Protein AF-A0A2M8ISZ8-F1 (afdb_monomer_lite)

Radius of gyration: 39.1 Å; chains: 1; bounding box: 86×58×115 Å

Organism: NCBI:txid2029104

pLDDT: mean 78.98, std 15.99, range [43.72, 93.75]

Structure (mmCIF, N/CA/C/O backbone):
data_AF-A0A2M8ISZ8-F1
#
_entry.id   AF-A0A2M8ISZ8-F1
#
loop_
_atom_site.group_PDB
_atom_site.id
_atom_site.type_symbol
_atom_site.label_atom_id
_atom_site.label_alt_id
_atom_site.label_comp_id
_atom_site.label_asym_id
_atom_site.label_entity_id
_atom_site.label_seq_id
_atom_site.pdbx_PDB_ins_code
_atom_site.Cartn_x
_atom_site.Cartn_y
_atom_site.Cartn_z
_atom_site.occupancy
_atom_site.B_iso_or_equiv
_atom_site.auth_seq_id
_atom_site.auth_comp_id
_atom_site.auth_asym_id
_atom_site.auth_atom_id
_atom_site.pdbx_PDB_model_num
ATOM 1 N N . MET A 1 1 ? 66.102 -45.242 -80.175 1.00 46.16 1 MET A N 1
ATOM 2 C CA . MET A 1 1 ? 66.055 -45.183 -78.694 1.00 46.16 1 MET A CA 1
ATOM 3 C C . MET A 1 1 ? 66.582 -43.795 -78.346 1.00 46.16 1 MET A C 1
ATOM 5 O O . MET A 1 1 ? 67.638 -43.472 -78.853 1.00 46.16 1 MET A O 1
ATOM 9 N N . THR A 1 2 ? 65.887 -42.854 -77.708 1.00 43.72 2 THR A N 1
ATOM 10 C CA . THR A 1 2 ? 65.030 -42.943 -76.518 1.00 43.72 2 THR A CA 1
ATOM 11 C C . THR A 1 2 ? 64.237 -41.626 -76.399 1.00 43.72 2 THR A C 1
ATOM 13 O O . THR A 1 2 ? 64.740 -40.557 -76.728 1.00 43.72 2 THR A O 1
ATOM 16 N N . SER A 1 3 ? 62.988 -41.716 -75.943 1.00 54.50 3 SER A N 1
ATOM 17 C CA . SER A 1 3 ? 62.076 -40.596 -75.661 1.00 54.50 3 SER A CA 1
ATOM 18 C C . SER A 1 3 ? 62.453 -39.866 -74.361 1.00 54.50 3 SER A C 1
ATOM 20 O O . SER A 1 3 ? 62.851 -40.546 -73.414 1.00 54.50 3 SER A O 1
ATOM 22 N N . PRO A 1 4 ? 62.222 -38.544 -74.231 1.00 53.69 4 PRO A N 1
ATOM 23 C CA . PRO A 1 4 ? 62.069 -37.930 -72.923 1.00 53.69 4 PRO A CA 1
ATOM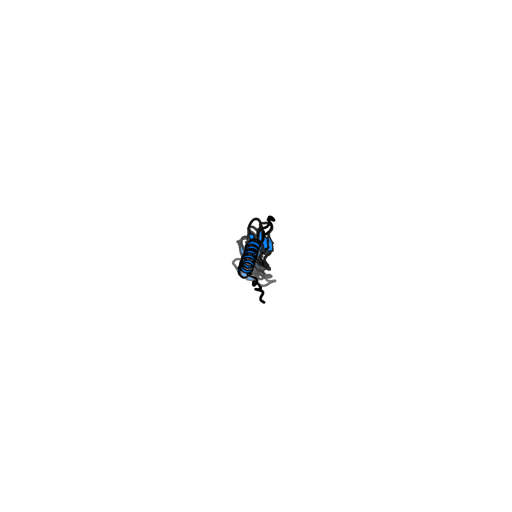 24 C C . PRO A 1 4 ? 60.621 -37.486 -72.687 1.00 53.69 4 PRO A C 1
ATOM 26 O O . PRO A 1 4 ? 60.103 -36.546 -73.293 1.00 53.69 4 PRO A O 1
ATOM 29 N N . ARG A 1 5 ? 59.987 -38.167 -71.729 1.00 51.31 5 ARG A N 1
ATOM 30 C CA . ARG A 1 5 ? 58.781 -37.726 -71.025 1.00 51.31 5 ARG A CA 1
ATOM 31 C C . ARG A 1 5 ?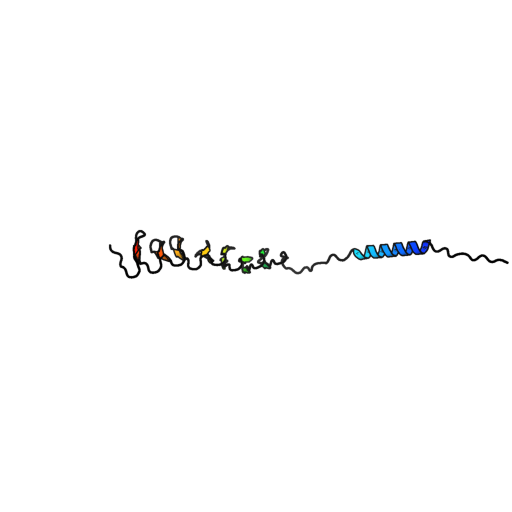 59.078 -36.390 -70.336 1.00 51.31 5 ARG A C 1
ATOM 33 O O . ARG A 1 5 ? 59.908 -36.349 -69.430 1.00 51.31 5 ARG A O 1
ATOM 40 N N . ARG A 1 6 ? 58.393 -35.305 -70.716 1.00 46.91 6 ARG A N 1
ATOM 41 C CA . ARG A 1 6 ? 58.380 -34.081 -69.902 1.00 46.91 6 ARG A CA 1
ATOM 42 C C . ARG A 1 6 ? 57.349 -34.227 -68.793 1.00 46.91 6 ARG A C 1
ATOM 44 O O . ARG A 1 6 ? 56.147 -34.294 -69.027 1.00 46.91 6 ARG A O 1
ATOM 51 N N . PHE A 1 7 ? 57.902 -34.326 -67.592 1.00 48.47 7 PHE A N 1
ATOM 52 C CA . PHE A 1 7 ? 57.239 -34.286 -66.306 1.00 48.47 7 PHE A CA 1
ATOM 53 C C . PHE A 1 7 ? 56.340 -33.053 -66.174 1.00 48.47 7 PHE A C 1
ATOM 55 O O . PHE A 1 7 ? 56.737 -31.928 -66.476 1.00 48.47 7 PHE A O 1
ATOM 62 N N . LEU A 1 8 ? 55.132 -33.311 -65.678 1.00 51.59 8 LEU A N 1
ATOM 63 C CA . LEU A 1 8 ? 54.161 -32.354 -65.168 1.00 51.59 8 LEU A CA 1
ATOM 64 C C . LEU A 1 8 ? 54.826 -31.347 -64.210 1.00 51.59 8 LEU A C 1
ATOM 66 O O . LEU A 1 8 ? 55.114 -31.660 -63.058 1.00 51.59 8 LEU A O 1
ATOM 70 N N . SER A 1 9 ? 55.001 -30.106 -64.655 1.00 49.34 9 SER A N 1
ATOM 71 C CA . SER A 1 9 ? 55.278 -28.961 -63.788 1.00 49.34 9 SER A CA 1
ATOM 72 C C . SER A 1 9 ? 53.951 -28.408 -63.253 1.00 49.34 9 SER A C 1
ATOM 74 O O . SER A 1 9 ? 53.357 -27.508 -63.846 1.00 49.34 9 SER A O 1
ATOM 76 N N . ARG A 1 10 ? 53.437 -28.973 -62.153 1.00 53.81 10 ARG A N 1
ATOM 77 C CA . ARG A 1 10 ? 52.241 -28.464 -61.448 1.00 53.81 10 ARG A CA 1
ATOM 78 C C . ARG A 1 10 ? 52.439 -28.234 -59.932 1.00 53.81 10 ARG A C 1
ATOM 80 O O . ARG A 1 10 ? 51.584 -28.663 -59.167 1.00 53.81 10 ARG A O 1
ATOM 87 N N . PRO A 1 11 ? 53.498 -27.553 -59.442 1.00 52.97 11 PRO A N 1
ATOM 88 C CA . PRO A 1 11 ? 53.489 -27.097 -58.050 1.00 52.97 11 PRO A CA 1
ATOM 89 C C . PRO A 1 11 ? 52.841 -25.707 -57.896 1.00 52.97 11 PRO A C 1
ATOM 91 O O . PRO A 1 11 ? 52.206 -25.431 -56.884 1.00 52.97 11 PRO A O 1
ATOM 94 N N . ALA A 1 12 ? 52.944 -24.834 -58.907 1.00 52.28 12 ALA A N 1
ATOM 95 C CA . ALA A 1 12 ? 52.582 -23.419 -58.767 1.00 52.28 12 ALA A CA 1
ATOM 96 C C . ALA A 1 12 ? 51.069 -23.137 -58.858 1.00 52.28 12 ALA A C 1
ATOM 98 O O . ALA A 1 12 ? 50.567 -22.237 -58.192 1.00 52.28 12 ALA A O 1
ATOM 99 N N . THR A 1 13 ? 50.314 -23.909 -59.643 1.00 53.56 13 THR A N 1
ATOM 100 C CA . THR A 1 13 ? 48.874 -23.669 -59.858 1.00 53.56 13 THR A CA 1
ATOM 101 C C . THR A 1 13 ? 47.995 -24.122 -58.691 1.00 53.56 13 THR A C 1
ATOM 103 O O . THR A 1 13 ? 46.963 -23.507 -58.437 1.00 53.56 13 THR A O 1
ATOM 106 N N . LEU A 1 14 ? 48.415 -25.146 -57.943 1.00 54.25 14 LEU A N 1
ATOM 107 C CA . LEU A 1 14 ? 47.705 -25.624 -56.750 1.00 54.25 14 LEU A CA 1
ATOM 108 C C . LEU A 1 14 ? 47.820 -24.644 -55.576 1.00 54.25 14 LEU A C 1
ATOM 110 O O . LEU A 1 14 ? 46.836 -24.409 -54.880 1.00 54.25 14 LEU A O 1
ATOM 114 N N . ALA A 1 15 ? 48.989 -24.022 -55.398 1.00 57.03 15 ALA A N 1
ATOM 115 C CA . ALA A 1 15 ? 49.206 -23.035 -54.343 1.00 57.03 15 ALA A CA 1
ATOM 116 C C . ALA A 1 15 ? 48.358 -21.769 -54.561 1.00 57.03 15 ALA A C 1
ATOM 118 O O . ALA A 1 15 ? 47.708 -21.294 -53.634 1.00 57.03 15 ALA A O 1
ATOM 119 N N . VAL A 1 16 ? 48.289 -21.263 -55.797 1.00 59.66 16 VAL A N 1
ATOM 120 C CA . VAL A 1 16 ? 47.495 -20.064 -56.125 1.00 59.66 16 VAL A CA 1
ATOM 121 C C . VAL A 1 16 ? 45.994 -20.320 -55.957 1.00 59.66 16 VAL A C 1
ATOM 123 O O . VAL A 1 16 ? 45.288 -19.479 -55.402 1.00 59.66 16 VAL A O 1
ATOM 126 N N . ALA A 1 17 ? 45.506 -21.500 -56.355 1.00 60.94 17 ALA A N 1
ATOM 127 C CA . ALA A 1 17 ? 44.105 -21.877 -56.166 1.00 60.94 17 ALA A CA 1
ATOM 128 C C . ALA A 1 17 ? 43.727 -22.022 -54.678 1.00 60.94 17 ALA A C 1
ATOM 130 O O . ALA A 1 17 ? 42.642 -21.598 -54.276 1.00 60.94 17 ALA A O 1
ATOM 131 N N . ALA A 1 18 ? 44.622 -22.564 -53.846 1.00 60.00 18 ALA A N 1
ATOM 132 C CA . ALA A 1 18 ? 44.396 -22.705 -52.407 1.00 60.00 18 ALA A CA 1
ATOM 133 C C . ALA A 1 18 ? 44.360 -21.349 -51.680 1.00 60.00 18 ALA A C 1
ATOM 135 O O . ALA A 1 18 ? 43.501 -21.133 -50.827 1.00 60.00 18 ALA A O 1
ATOM 136 N N . VAL A 1 19 ? 45.236 -20.409 -52.055 1.00 64.94 19 VAL A N 1
ATOM 137 C CA . VAL A 1 19 ? 45.275 -19.062 -51.460 1.00 64.94 19 VAL A CA 1
ATOM 138 C C . VAL A 1 19 ? 44.053 -18.233 -51.868 1.00 64.94 19 VAL A C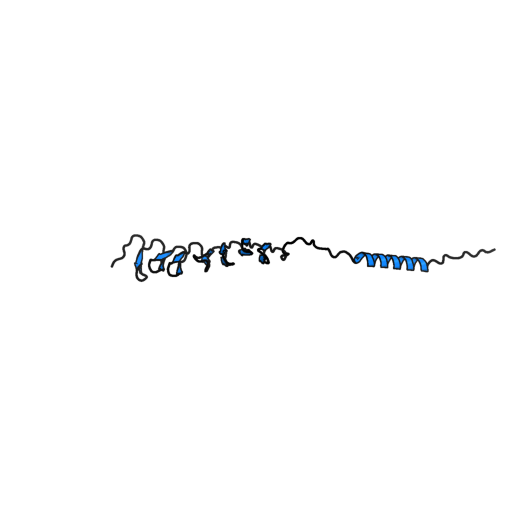 1
ATOM 140 O O . VAL A 1 19 ? 43.464 -17.575 -51.012 1.00 64.94 19 VAL A O 1
ATOM 143 N N . LEU A 1 20 ? 43.605 -18.313 -53.130 1.00 63.41 20 LEU A N 1
ATOM 144 C CA . LEU A 1 20 ? 42.351 -17.669 -53.548 1.00 63.41 20 LEU A CA 1
ATOM 145 C C . LEU A 1 20 ? 41.135 -18.249 -52.812 1.00 63.41 20 LEU A C 1
ATOM 147 O O . LEU A 1 20 ? 40.253 -17.498 -52.405 1.00 63.41 20 LEU A O 1
ATOM 151 N N . SER A 1 21 ? 41.103 -19.566 -52.602 1.00 62.56 21 SER A N 1
ATOM 152 C CA . SER 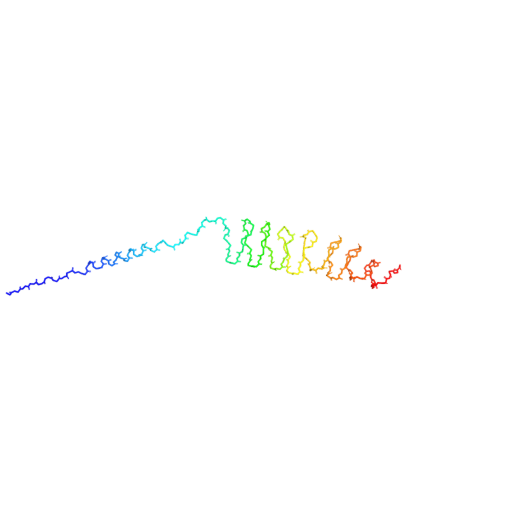A 1 21 ? 40.002 -20.227 -51.889 1.00 62.56 21 SER A CA 1
ATOM 153 C C . SER A 1 21 ? 39.942 -19.808 -50.416 1.00 62.56 21 SER A C 1
ATOM 155 O O . SER A 1 21 ? 38.862 -19.504 -49.913 1.00 62.56 21 SER A O 1
ATOM 157 N N . LEU A 1 22 ? 41.092 -19.716 -49.732 1.00 62.50 22 LEU A N 1
ATOM 158 C CA . LEU A 1 22 ? 41.149 -19.196 -48.360 1.00 62.50 22 LEU A CA 1
ATOM 159 C C . LEU A 1 22 ? 40.772 -17.710 -48.282 1.00 62.50 22 LEU A C 1
ATOM 161 O O . LEU A 1 22 ? 40.082 -17.313 -47.346 1.00 62.50 22 LEU A O 1
ATOM 165 N N . ALA A 1 23 ? 41.182 -16.895 -49.258 1.00 64.31 23 ALA A N 1
ATOM 166 C CA . ALA A 1 23 ? 40.819 -15.481 -49.302 1.00 64.31 23 ALA A CA 1
ATOM 167 C C . ALA A 1 23 ? 39.301 -15.287 -49.477 1.00 64.31 23 ALA A C 1
ATOM 169 O O . ALA A 1 23 ? 38.706 -14.485 -48.758 1.00 64.31 23 ALA A O 1
ATOM 170 N N . LEU A 1 24 ? 38.653 -16.065 -50.356 1.00 61.75 24 LEU A N 1
ATOM 171 C CA . LEU A 1 24 ? 37.193 -16.041 -50.507 1.00 61.75 24 LEU A CA 1
ATOM 172 C C . LEU A 1 24 ? 36.455 -16.514 -49.243 1.00 61.75 24 LEU A C 1
ATOM 174 O O . LEU A 1 24 ? 35.429 -15.928 -48.901 1.00 61.75 24 LEU A O 1
ATOM 178 N N . LEU A 1 25 ? 36.975 -17.512 -48.515 1.00 60.56 25 LEU A N 1
ATOM 179 C CA . LEU A 1 25 ? 36.388 -17.920 -47.231 1.00 60.56 25 LEU A CA 1
ATOM 180 C C . LEU A 1 25 ? 36.509 -16.828 -46.155 1.00 60.56 25 LEU A C 1
ATOM 182 O O . LEU A 1 25 ? 35.573 -16.641 -45.382 1.00 60.56 25 LEU A O 1
ATOM 186 N N . MET A 1 26 ? 37.619 -16.086 -46.119 1.00 60.66 26 MET A N 1
ATOM 187 C CA . MET A 1 26 ? 37.815 -14.998 -45.151 1.00 60.66 26 MET A CA 1
ATOM 188 C C . MET A 1 26 ? 36.935 -13.772 -45.445 1.00 60.66 26 MET A C 1
ATOM 190 O O . MET A 1 26 ? 36.462 -13.121 -44.517 1.00 60.66 26 MET A O 1
ATOM 194 N N . LEU A 1 27 ? 36.648 -13.478 -46.718 1.00 59.00 27 LEU A N 1
ATOM 195 C CA . LEU A 1 27 ? 35.717 -12.409 -47.114 1.00 59.00 27 LEU A CA 1
ATOM 196 C C . LEU A 1 27 ? 34.241 -12.756 -46.829 1.00 59.00 27 LEU A C 1
ATOM 198 O O . LEU A 1 27 ? 33.429 -11.852 -46.639 1.00 59.00 27 LEU A O 1
ATOM 202 N N . ALA A 1 28 ? 33.889 -14.043 -46.743 1.00 56.81 28 ALA A N 1
ATOM 203 C CA . ALA A 1 28 ? 32.518 -14.493 -46.487 1.00 56.81 28 ALA A CA 1
ATOM 204 C C . ALA A 1 28 ? 32.088 -14.420 -45.005 1.00 56.81 28 ALA A C 1
ATOM 206 O O . ALA A 1 28 ? 30.897 -14.520 -44.716 1.00 56.81 28 ALA A O 1
ATOM 207 N N . GLN A 1 29 ? 33.015 -14.224 -44.057 1.00 58.22 29 GLN A N 1
ATOM 208 C CA . GLN A 1 29 ? 32.697 -14.164 -42.618 1.00 58.22 29 GLN A CA 1
ATOM 209 C C . GLN A 1 29 ? 32.400 -12.749 -42.091 1.00 58.22 29 GLN A C 1
ATOM 211 O O . GLN A 1 29 ? 32.098 -12.581 -40.912 1.00 58.22 29 GLN A O 1
ATOM 216 N N . ALA A 1 30 ? 32.440 -11.719 -42.942 1.00 54.62 30 ALA A N 1
ATOM 217 C CA . ALA A 1 30 ? 32.276 -10.330 -42.507 1.00 54.62 30 ALA A CA 1
ATOM 218 C C . ALA A 1 30 ? 30.814 -9.880 -42.293 1.00 54.62 30 ALA A C 1
ATOM 220 O O . ALA A 1 30 ? 30.586 -8.718 -41.966 1.00 54.62 30 ALA A O 1
ATOM 221 N N . GLN A 1 31 ? 29.809 -10.744 -42.489 1.00 60.78 31 GLN A N 1
ATOM 222 C CA . GLN A 1 31 ? 28.405 -10.307 -42.522 1.00 60.78 31 GLN A CA 1
ATOM 223 C C . GLN A 1 31 ? 27.433 -11.230 -41.782 1.00 60.78 31 GLN A C 1
ATOM 225 O O . GLN A 1 31 ? 26.443 -11.667 -42.354 1.00 60.78 31 GLN A O 1
ATOM 230 N N . THR A 1 32 ? 27.642 -11.470 -40.488 1.00 55.88 32 THR A N 1
ATOM 231 C CA . THR A 1 32 ? 26.530 -11.863 -39.601 1.00 55.88 32 THR A CA 1
ATOM 232 C C . THR A 1 32 ? 26.718 -11.302 -38.191 1.00 55.88 32 THR A C 1
ATOM 234 O O . THR A 1 32 ? 26.882 -12.050 -37.231 1.00 55.88 32 THR A O 1
ATOM 237 N N . VAL A 1 33 ? 26.669 -9.979 -38.030 1.00 53.91 33 VAL A N 1
ATOM 238 C CA . VAL A 1 33 ? 26.200 -9.416 -36.756 1.00 53.91 33 VAL A CA 1
ATOM 239 C C . VAL A 1 33 ? 24.851 -8.792 -37.045 1.00 53.91 33 VAL A C 1
ATOM 241 O O . VAL A 1 33 ? 24.711 -7.870 -37.842 1.00 53.91 33 VAL A O 1
ATOM 244 N N . GLN A 1 34 ? 23.848 -9.454 -36.492 1.00 51.28 34 GLN A N 1
ATOM 245 C CA . GLN A 1 34 ? 22.448 -9.342 -36.837 1.00 51.28 34 GLN A CA 1
ATOM 246 C C . GLN A 1 34 ? 21.952 -7.908 -36.643 1.00 51.28 34 GLN A C 1
ATOM 248 O O . GLN A 1 34 ? 22.090 -7.331 -35.565 1.00 51.28 34 GLN A O 1
ATOM 253 N N . ALA A 1 35 ? 21.311 -7.366 -37.678 1.00 49.81 35 ALA A N 1
ATOM 254 C CA . ALA A 1 35 ? 20.387 -6.258 -37.525 1.00 49.81 35 ALA A CA 1
ATOM 255 C C . ALA A 1 35 ? 19.251 -6.729 -36.603 1.00 49.81 35 ALA A C 1
ATOM 257 O O . ALA A 1 35 ? 18.385 -7.503 -37.014 1.00 49.81 35 ALA A O 1
ATOM 258 N N . GLN A 1 36 ? 19.275 -6.315 -35.336 1.00 59.88 36 GLN A N 1
ATOM 259 C CA . GLN A 1 36 ? 18.102 -6.455 -34.481 1.00 59.88 36 GLN A CA 1
ATOM 260 C C . GLN A 1 36 ? 17.037 -5.480 -34.999 1.00 59.88 36 GLN A C 1
ATOM 262 O O . GLN A 1 36 ? 17.357 -4.323 -35.287 1.00 59.88 36 GLN A O 1
ATOM 267 N N . PRO A 1 37 ? 15.791 -5.940 -35.186 1.00 50.75 37 PRO A N 1
ATOM 268 C CA . PRO A 1 37 ? 14.779 -5.177 -35.889 1.00 50.75 37 PRO A CA 1
ATOM 269 C C . PRO A 1 37 ? 14.474 -3.888 -35.126 1.00 50.75 37 PRO A C 1
ATOM 271 O O . PRO A 1 37 ? 14.221 -3.898 -33.921 1.00 50.75 37 PRO A O 1
ATOM 274 N N . LEU A 1 38 ? 14.470 -2.779 -35.864 1.00 52.78 38 LEU A N 1
ATOM 275 C CA . LEU A 1 38 ? 13.873 -1.510 -35.469 1.00 52.78 38 LEU A CA 1
ATOM 276 C C . LEU A 1 38 ? 12.354 -1.704 -35.312 1.00 52.78 38 LEU A C 1
ATOM 278 O O . LEU A 1 38 ? 11.580 -1.436 -36.225 1.00 52.78 38 LEU A O 1
ATOM 282 N N . LEU A 1 39 ? 11.925 -2.195 -34.152 1.00 50.41 39 LEU A N 1
ATOM 283 C CA . LEU A 1 39 ? 10.537 -2.158 -33.692 1.00 50.41 39 LEU A CA 1
ATOM 284 C C . LEU A 1 39 ? 10.528 -1.371 -32.383 1.00 50.41 39 LEU A C 1
ATOM 286 O O . LEU A 1 39 ? 11.235 -1.718 -31.441 1.00 50.41 39 LEU A O 1
ATOM 290 N N . GLY A 1 40 ? 9.784 -0.265 -32.359 1.00 45.75 40 GLY A N 1
ATOM 291 C CA . GLY A 1 40 ? 9.795 0.759 -31.312 1.00 45.75 40 GLY A CA 1
ATOM 292 C C . GLY A 1 40 ? 9.293 0.282 -29.948 1.00 45.75 40 GLY A C 1
ATOM 293 O O . GLY A 1 40 ? 8.222 0.678 -29.500 1.00 45.75 40 GLY A O 1
ATOM 294 N N . GLY A 1 41 ? 10.094 -0.530 -29.263 1.00 53.22 41 GLY A N 1
ATOM 295 C CA . GLY A 1 41 ? 9.816 -1.057 -27.937 1.00 53.22 41 GLY A CA 1
ATOM 296 C C . GLY A 1 41 ? 11.106 -1.264 -27.154 1.00 53.22 41 GLY A C 1
ATOM 297 O O . GLY A 1 41 ? 11.759 -2.289 -27.287 1.00 53.22 41 GLY A O 1
ATOM 298 N N . ARG A 1 42 ? 11.457 -0.280 -26.320 1.00 60.78 42 ARG A N 1
ATOM 299 C CA . ARG A 1 42 ? 11.956 -0.491 -24.947 1.00 60.78 42 ARG A CA 1
ATOM 300 C C . ARG A 1 42 ? 12.700 -1.805 -24.690 1.00 60.78 42 ARG A C 1
ATOM 302 O O . ARG A 1 42 ? 12.138 -2.733 -24.110 1.00 60.78 42 ARG A O 1
ATOM 309 N N . GLN A 1 43 ? 13.964 -1.886 -25.074 1.00 74.81 43 GLN A N 1
ATOM 310 C CA . GLN A 1 43 ? 14.769 -3.055 -24.732 1.00 74.81 43 GLN A CA 1
ATOM 311 C C . GLN A 1 43 ? 15.086 -3.009 -23.234 1.00 74.81 43 GLN A C 1
ATOM 313 O O . GLN A 1 43 ? 15.880 -2.189 -22.779 1.00 74.81 43 GLN A O 1
ATOM 318 N N . CYS A 1 44 ? 14.419 -3.863 -22.465 1.00 81.56 44 CYS A N 1
ATOM 319 C CA . CYS A 1 44 ? 14.737 -4.099 -21.064 1.00 81.56 44 CYS A CA 1
ATOM 320 C C . CYS A 1 44 ? 15.717 -5.273 -20.934 1.00 81.56 44 CYS A C 1
ATOM 322 O O . CYS A 1 44 ? 15.737 -6.144 -21.810 1.00 81.56 44 CYS A O 1
ATOM 324 N N . PRO A 1 45 ? 16.532 -5.320 -19.861 1.00 85.81 45 PRO A N 1
ATOM 325 C CA . PRO A 1 45 ? 17.388 -6.471 -19.599 1.00 85.81 45 PRO A CA 1
ATOM 326 C C . PRO A 1 45 ? 16.555 -7.763 -19.513 1.00 85.81 45 PRO A C 1
ATOM 328 O O . PRO A 1 45 ? 15.353 -7.704 -19.234 1.00 85.81 45 PRO A O 1
ATOM 331 N N . PRO A 1 46 ? 17.160 -8.940 -19.748 1.00 82.38 46 PRO A N 1
ATOM 332 C CA . PRO A 1 46 ? 16.443 -10.209 -19.673 1.00 82.38 46 PRO A CA 1
ATOM 333 C C . PRO A 1 46 ? 15.704 -10.340 -18.333 1.00 82.38 46 PRO A C 1
ATOM 335 O O . PRO A 1 46 ? 16.232 -9.965 -17.288 1.00 82.38 46 PRO A O 1
ATOM 338 N N . LEU A 1 47 ? 14.475 -10.866 -18.386 1.00 82.50 47 LEU A N 1
ATOM 339 C CA . LEU A 1 47 ? 13.525 -11.001 -17.267 1.00 82.50 47 LEU A CA 1
ATOM 340 C C . LEU A 1 47 ? 12.912 -9.686 -16.739 1.00 82.50 47 LEU A C 1
ATOM 342 O O . LEU A 1 47 ? 11.994 -9.743 -15.920 1.00 82.50 47 LEU A O 1
ATOM 346 N N . ALA A 1 48 ? 13.355 -8.516 -17.205 1.00 87.25 48 ALA A N 1
ATOM 347 C CA . ALA A 1 48 ? 12.703 -7.251 -16.888 1.00 87.25 48 ALA A CA 1
ATOM 348 C C . ALA A 1 48 ? 11.543 -6.958 -17.852 1.00 87.25 48 ALA A C 1
ATOM 350 O O . ALA A 1 48 ? 11.582 -7.292 -19.035 1.00 87.25 48 ALA A O 1
ATOM 351 N N . THR A 1 49 ? 10.501 -6.308 -17.336 1.00 87.69 49 THR A N 1
ATOM 352 C CA . THR A 1 49 ? 9.304 -5.946 -18.112 1.00 87.69 49 THR A CA 1
ATOM 353 C C . THR A 1 49 ? 9.291 -4.447 -18.381 1.00 87.69 49 THR A C 1
ATOM 355 O O . THR A 1 49 ? 9.439 -3.650 -17.455 1.00 87.69 49 THR A O 1
ATOM 358 N N . ALA A 1 50 ? 9.099 -4.044 -19.637 1.00 87.19 50 ALA A N 1
ATOM 359 C CA . ALA A 1 50 ? 8.980 -2.634 -19.999 1.00 87.19 50 ALA A CA 1
ATOM 360 C C . ALA A 1 50 ? 7.743 -1.987 -19.353 1.00 87.19 50 ALA A C 1
ATOM 362 O O . ALA A 1 50 ? 6.661 -2.571 -19.343 1.00 87.19 50 ALA A O 1
ATOM 363 N N . CYS A 1 51 ? 7.902 -0.773 -18.820 1.00 87.69 51 CYS A N 1
ATOM 364 C CA . CYS A 1 51 ? 6.862 -0.060 -18.082 1.00 87.69 51 CYS A CA 1
ATOM 365 C C . CYS A 1 51 ? 6.954 1.465 -18.269 1.00 87.69 51 CYS A C 1
ATOM 367 O O . CYS A 1 51 ? 8.021 2.050 -18.107 1.00 87.69 51 CYS A O 1
ATOM 369 N N . GLY A 1 52 ? 5.865 2.150 -18.635 1.00 81.50 52 GLY A N 1
ATOM 370 C CA . GLY A 1 52 ? 5.860 3.619 -18.808 1.00 81.50 52 GLY A CA 1
ATOM 371 C C . GLY A 1 52 ? 6.451 4.085 -20.138 1.00 81.50 52 GLY A C 1
ATOM 372 O O . GLY A 1 52 ? 6.214 3.393 -21.120 1.00 81.50 52 GLY A O 1
ATOM 373 N N . ILE A 1 53 ? 7.226 5.194 -20.167 1.00 72.62 53 ILE A N 1
ATOM 374 C CA . ILE A 1 53 ? 7.929 5.792 -21.349 1.00 72.62 53 ILE A CA 1
ATOM 375 C C . ILE A 1 53 ? 9.452 5.529 -21.386 1.00 72.62 53 ILE A C 1
ATOM 377 O O . ILE A 1 53 ? 10.031 5.454 -22.474 1.00 72.62 53 ILE A O 1
ATOM 381 N N . SER A 1 54 ? 10.079 5.224 -20.247 1.00 63.72 54 SER A N 1
ATOM 382 C CA . SER A 1 54 ? 11.493 4.795 -20.173 1.00 63.72 54 SER A CA 1
ATOM 383 C C . SER A 1 54 ? 11.793 3.696 -19.139 1.00 63.72 54 SER A C 1
ATOM 385 O O . SER A 1 54 ? 12.918 3.214 -19.081 1.00 63.72 54 SER A O 1
ATOM 387 N N . GLY A 1 55 ? 10.814 3.261 -18.337 1.00 80.88 55 GLY A N 1
ATOM 388 C CA . GLY A 1 55 ? 11.044 2.329 -17.231 1.00 80.88 55 GLY A CA 1
ATOM 389 C C . GLY A 1 55 ? 11.168 0.862 -17.651 1.00 80.88 55 GLY A C 1
ATOM 390 O O . GLY A 1 55 ? 10.472 0.398 -18.560 1.00 80.88 55 GLY A O 1
ATOM 391 N N . CYS A 1 56 ? 12.024 0.133 -16.937 1.00 88.94 56 CYS A N 1
ATOM 392 C CA . CYS A 1 56 ? 12.094 -1.325 -16.924 1.00 88.94 56 CYS A CA 1
ATOM 393 C C . CYS A 1 56 ? 11.880 -1.801 -15.487 1.00 88.94 56 CYS A C 1
ATOM 395 O O . CYS A 1 56 ? 12.614 -1.400 -14.585 1.00 88.94 56 CYS A O 1
ATOM 397 N N . CYS A 1 57 ? 10.879 -2.649 -15.275 1.00 89.88 57 CYS A N 1
ATOM 398 C CA . CYS A 1 57 ? 10.594 -3.230 -13.973 1.00 89.88 57 CYS A CA 1
ATOM 399 C C . CYS A 1 57 ? 11.361 -4.539 -13.770 1.00 89.88 57 CYS A C 1
ATOM 401 O O . CYS A 1 57 ? 11.433 -5.335 -14.711 1.00 89.88 57 CYS A O 1
ATOM 403 N N . PRO A 1 58 ? 11.893 -4.798 -12.560 1.00 90.31 58 PRO A N 1
ATOM 404 C CA . PRO A 1 58 ? 12.546 -6.064 -12.256 1.00 90.31 58 PRO A CA 1
ATOM 405 C C . PRO A 1 58 ? 11.597 -7.261 -12.431 1.00 90.31 58 PRO A C 1
ATOM 407 O O . PRO A 1 58 ? 10.372 -7.092 -12.415 1.00 90.31 58 PRO A O 1
ATOM 410 N N . PRO A 1 59 ? 12.131 -8.488 -12.533 1.00 90.25 59 PRO A N 1
ATOM 411 C CA . PRO A 1 59 ? 11.312 -9.691 -12.635 1.00 90.25 59 PRO A CA 1
ATOM 412 C C . PRO A 1 59 ? 10.293 -9.787 -11.490 1.00 90.25 59 PRO A C 1
ATOM 414 O O . PRO A 1 59 ? 10.570 -9.407 -10.348 1.00 90.25 59 PRO A O 1
ATOM 417 N N . GLY A 1 60 ? 9.087 -10.261 -11.803 1.00 88.75 60 GLY A N 1
ATOM 418 C CA . GLY A 1 60 ? 7.989 -10.411 -10.840 1.00 88.75 60 GLY A CA 1
ATOM 419 C C . GLY A 1 60 ? 7.309 -9.106 -10.405 1.00 88.75 60 GLY A C 1
ATOM 420 O O . GLY A 1 60 ? 6.280 -9.160 -9.731 1.00 88.75 60 GLY A O 1
ATOM 421 N N . HIS A 1 61 ? 7.835 -7.940 -10.790 1.00 91.69 61 HIS A N 1
ATOM 422 C CA . HIS A 1 61 ? 7.163 -6.668 -10.543 1.00 91.69 61 HIS A CA 1
ATOM 423 C C . HIS A 1 61 ? 6.053 -6.436 -11.569 1.00 91.69 61 HIS A C 1
ATOM 425 O O . HIS A 1 61 ? 6.133 -6.873 -12.717 1.00 91.69 61 HIS A O 1
ATOM 431 N N . ARG A 1 62 ? 5.014 -5.708 -11.160 1.00 90.50 62 ARG A N 1
ATOM 432 C CA . ARG A 1 62 ? 3.906 -5.315 -12.039 1.00 90.50 62 ARG A CA 1
ATOM 433 C C . ARG A 1 62 ? 4.055 -3.862 -12.468 1.00 90.50 62 ARG A C 1
ATOM 435 O O . ARG A 1 62 ? 4.501 -3.037 -11.679 1.00 90.50 62 ARG A O 1
ATOM 442 N N . CYS A 1 63 ? 3.647 -3.550 -13.692 1.00 90.69 63 CYS A N 1
ATOM 443 C CA . CYS A 1 63 ? 3.651 -2.184 -14.203 1.00 90.69 63 CYS A CA 1
ATOM 444 C C . CYS A 1 63 ? 2.355 -1.446 -13.839 1.00 90.69 63 CYS A C 1
ATOM 446 O O . CYS A 1 63 ? 1.263 -2.013 -13.944 1.00 90.69 63 CYS A O 1
ATOM 448 N N . THR A 1 64 ? 2.468 -0.189 -13.419 1.00 90.50 64 THR A N 1
ATOM 449 C CA . THR A 1 64 ? 1.334 0.718 -13.201 1.00 90.50 64 THR A CA 1
ATOM 450 C C . THR A 1 64 ? 1.002 1.502 -14.472 1.00 90.50 64 THR A C 1
ATOM 452 O O . THR A 1 64 ? 1.813 1.606 -15.393 1.00 90.50 64 THR A O 1
ATOM 455 N N . PHE A 1 65 ? -0.188 2.106 -14.515 1.00 86.81 65 PHE A N 1
ATOM 456 C CA . PHE A 1 65 ? -0.628 2.927 -15.651 1.00 86.81 65 PHE A CA 1
ATOM 457 C C . PHE A 1 65 ? 0.253 4.167 -15.884 1.00 86.81 65 PHE A C 1
ATOM 459 O O . PHE A 1 65 ? 0.364 4.641 -17.009 1.00 86.81 65 PHE A O 1
ATOM 466 N N . ASP A 1 66 ? 0.890 4.682 -14.833 1.00 88.06 66 ASP A N 1
ATOM 467 C CA . ASP A 1 66 ? 1.788 5.838 -14.869 1.00 88.06 66 ASP A CA 1
ATOM 468 C C . ASP A 1 66 ? 3.274 5.449 -14.946 1.00 88.06 66 ASP A C 1
ATOM 470 O O . ASP A 1 66 ? 4.150 6.296 -14.788 1.00 88.06 66 ASP A O 1
ATOM 474 N N . GLY A 1 67 ? 3.572 4.180 -15.243 1.00 88.75 67 GLY A N 1
ATOM 475 C CA . GLY A 1 67 ? 4.922 3.745 -15.595 1.00 88.75 67 GLY A CA 1
ATOM 476 C C . GLY A 1 67 ? 5.839 3.395 -14.425 1.00 88.75 67 GLY A C 1
ATOM 477 O O . GLY A 1 67 ? 7.056 3.397 -14.595 1.00 88.75 67 GLY A O 1
ATOM 478 N N . ASN A 1 68 ? 5.275 3.080 -13.262 1.00 90.19 68 ASN A N 1
ATOM 479 C CA . ASN A 1 68 ? 5.997 2.682 -12.058 1.00 90.19 68 ASN A CA 1
ATOM 480 C C . ASN A 1 68 ? 5.919 1.171 -11.815 1.00 90.19 68 ASN A C 1
ATOM 482 O O . ASN A 1 68 ? 5.040 0.471 -12.319 1.00 90.19 68 ASN A O 1
ATOM 486 N N . CYS A 1 69 ? 6.839 0.669 -10.995 1.00 90.81 69 CYS A N 1
ATOM 487 C CA . CYS A 1 69 ? 6.933 -0.748 -10.671 1.00 90.81 69 CYS A CA 1
ATOM 488 C C . CYS A 1 69 ? 6.322 -1.044 -9.297 1.00 90.81 69 CYS A C 1
ATOM 490 O O . CYS A 1 69 ? 6.672 -0.432 -8.286 1.00 90.81 69 CYS A O 1
ATOM 492 N N . ILE A 1 70 ? 5.425 -2.024 -9.254 1.00 91.75 70 ILE A N 1
ATOM 493 C CA . ILE A 1 70 ? 4.841 -2.566 -8.027 1.00 91.75 70 ILE A CA 1
ATOM 494 C C . ILE A 1 70 ? 5.615 -3.837 -7.663 1.00 91.75 70 ILE A C 1
ATOM 496 O O . ILE A 1 70 ? 5.703 -4.729 -8.513 1.00 91.75 70 ILE A O 1
ATOM 500 N N . PRO A 1 71 ? 6.154 -3.961 -6.438 1.00 91.19 71 PRO A N 1
ATOM 501 C CA . PRO A 1 71 ? 6.830 -5.178 -6.010 1.00 91.19 71 PRO A CA 1
ATOM 502 C C . PRO A 1 71 ? 5.864 -6.374 -5.951 1.00 91.19 71 PRO A C 1
ATOM 504 O O . PRO A 1 71 ? 4.653 -6.179 -5.801 1.00 91.19 71 PRO A O 1
ATOM 507 N N . PRO A 1 72 ? 6.372 -7.617 -6.043 1.00 91.25 72 PRO A N 1
ATOM 508 C CA . PRO A 1 72 ? 5.557 -8.819 -5.893 1.00 91.25 72 PRO A CA 1
ATOM 509 C C . PRO A 1 72 ? 4.762 -8.798 -4.580 1.00 91.25 72 PRO A C 1
ATOM 511 O O . PRO A 1 72 ? 5.316 -8.550 -3.510 1.00 91.25 72 PRO A O 1
ATOM 514 N N . GLY A 1 73 ? 3.449 -9.027 -4.665 1.00 89.81 73 GLY A N 1
ATOM 515 C CA . GLY A 1 73 ? 2.538 -8.964 -3.514 1.00 89.81 73 GLY A CA 1
ATOM 516 C C . GLY A 1 73 ? 2.298 -7.556 -2.952 1.00 89.81 73 GLY A C 1
ATOM 517 O O . GLY A 1 73 ? 1.549 -7.413 -1.989 1.00 89.81 73 GLY A O 1
ATOM 518 N N . GLY A 1 74 ? 2.911 -6.525 -3.535 1.00 91.44 74 GLY A N 1
ATOM 519 C CA . GLY A 1 74 ? 2.735 -5.136 -3.142 1.00 91.44 74 GLY A CA 1
ATOM 520 C C . GLY A 1 74 ? 1.484 -4.480 -3.718 1.00 91.44 74 GLY A C 1
ATOM 521 O O . GLY A 1 74 ? 0.844 -4.989 -4.639 1.00 91.44 74 GLY A O 1
ATOM 522 N N . SER A 1 75 ? 1.161 -3.303 -3.185 1.00 90.19 75 SER A N 1
ATOM 523 C CA . SER A 1 75 ? 0.027 -2.477 -3.620 1.00 90.19 75 SER A CA 1
ATOM 524 C C . SER A 1 75 ? 0.496 -1.106 -4.084 1.00 90.19 75 SER A C 1
ATOM 526 O O . SER A 1 75 ? 1.370 -0.507 -3.459 1.00 90.19 75 SER A O 1
ATOM 528 N N . TYR A 1 76 ? -0.094 -0.598 -5.167 1.00 90.50 76 TYR A N 1
ATOM 529 C CA . TYR A 1 76 ? 0.245 0.717 -5.702 1.00 90.50 76 TYR A CA 1
ATOM 530 C C . TYR A 1 76 ? -0.549 1.832 -5.020 1.00 90.50 76 TYR A C 1
ATOM 532 O O . TYR A 1 76 ? -1.774 1.763 -4.958 1.00 90.50 76 TYR A O 1
ATOM 540 N N . CYS A 1 77 ? 0.147 2.867 -4.550 1.00 90.38 77 CYS A N 1
ATOM 541 C CA . CYS A 1 77 ? -0.428 3.998 -3.817 1.00 90.38 77 CYS A CA 1
ATOM 542 C C . CYS A 1 77 ? -0.511 5.293 -4.631 1.00 90.38 77 CYS A C 1
ATOM 544 O O . CYS A 1 77 ? -0.962 6.307 -4.101 1.00 90.38 77 CYS A O 1
ATOM 546 N N . GLY A 1 78 ? -0.082 5.273 -5.896 1.00 88.44 78 GLY A N 1
ATOM 547 C CA . GLY A 1 78 ? -0.020 6.463 -6.743 1.00 88.44 78 GLY A CA 1
ATOM 548 C C . GLY A 1 78 ? 1.290 7.246 -6.602 1.00 88.44 78 GLY A C 1
ATOM 549 O O . GLY A 1 78 ? 2.028 7.107 -5.623 1.00 88.44 78 GLY A O 1
ATOM 550 N N . GLY A 1 79 ? 1.591 8.074 -7.607 1.00 84.69 79 GLY A N 1
ATOM 551 C CA . GLY A 1 79 ? 2.755 8.968 -7.613 1.00 84.69 79 GLY A CA 1
ATOM 552 C C . GLY A 1 79 ? 4.101 8.251 -7.466 1.00 84.69 79 GLY A C 1
ATOM 553 O O . GLY A 1 79 ? 4.991 8.763 -6.791 1.00 84.69 79 GLY A O 1
ATOM 554 N N . GLY A 1 80 ? 4.221 7.040 -8.011 1.00 85.44 80 GLY A N 1
ATOM 555 C CA . GLY A 1 80 ? 5.418 6.203 -7.925 1.00 85.44 80 GLY A CA 1
ATOM 556 C C . GLY A 1 80 ? 5.626 5.482 -6.597 1.00 85.44 80 GLY A C 1
ATOM 557 O O . GLY A 1 80 ? 6.655 4.838 -6.410 1.00 85.44 80 GLY A O 1
ATOM 558 N N . ARG A 1 81 ? 4.664 5.546 -5.669 1.00 88.25 81 ARG A N 1
ATOM 559 C CA . ARG A 1 81 ? 4.763 4.866 -4.374 1.00 88.25 81 ARG A CA 1
ATOM 560 C C . ARG A 1 81 ? 4.054 3.522 -4.399 1.00 88.25 81 ARG A C 1
ATOM 562 O O . ARG A 1 81 ? 2.884 3.436 -4.762 1.00 88.25 81 ARG A O 1
ATOM 569 N N . SER A 1 82 ? 4.748 2.497 -3.922 1.00 90.62 82 SER A N 1
ATOM 570 C CA . SER A 1 82 ? 4.209 1.151 -3.745 1.00 90.62 82 SER A CA 1
ATOM 571 C C . SER A 1 82 ? 4.511 0.656 -2.334 1.00 90.62 82 SER A C 1
ATOM 573 O O . SER A 1 82 ? 5.609 0.874 -1.824 1.00 90.62 82 SER A O 1
ATOM 575 N N . CYS A 1 83 ? 3.554 -0.028 -1.717 1.00 92.38 83 CYS A N 1
ATOM 576 C CA . CYS A 1 83 ? 3.751 -0.730 -0.453 1.00 92.38 83 CYS A CA 1
ATOM 577 C C . CYS A 1 83 ? 4.140 -2.184 -0.692 1.00 92.38 83 CYS A C 1
ATOM 579 O O . CYS A 1 83 ? 3.758 -2.773 -1.704 1.00 92.38 83 CYS A O 1
ATOM 581 N N . GLY A 1 84 ? 4.896 -2.755 0.246 1.00 91.38 84 GLY A N 1
ATOM 582 C CA . GLY A 1 84 ? 5.310 -4.153 0.193 1.00 91.38 84 GLY A CA 1
ATOM 583 C C . GLY A 1 84 ? 4.164 -5.138 0.463 1.00 91.38 84 GLY A C 1
ATOM 584 O O . GLY A 1 84 ? 3.031 -4.730 0.739 1.00 91.38 84 GLY A O 1
ATOM 585 N N . PRO A 1 85 ? 4.449 -6.448 0.409 1.00 90.44 85 PRO A N 1
ATOM 586 C CA . PRO A 1 85 ? 3.473 -7.476 0.745 1.00 90.44 85 PRO A CA 1
ATOM 587 C C . PRO A 1 85 ? 2.953 -7.323 2.178 1.00 90.44 85 PRO A C 1
ATOM 589 O O . PRO A 1 85 ? 3.700 -7.003 3.101 1.00 90.44 85 PRO A O 1
ATOM 592 N N . GLY A 1 86 ? 1.647 -7.538 2.362 1.00 87.75 86 GLY A N 1
ATOM 593 C CA . GLY A 1 86 ? 0.982 -7.413 3.666 1.00 87.75 86 GLY A CA 1
ATOM 594 C C . GLY A 1 86 ? 0.800 -5.972 4.160 1.00 87.75 86 GLY A C 1
ATOM 595 O O . GLY A 1 86 ? 0.361 -5.762 5.293 1.00 87.75 86 GLY A O 1
ATOM 596 N N . GLN A 1 87 ? 1.109 -4.979 3.324 1.00 91.94 87 GLN A N 1
ATOM 597 C CA . GLN A 1 87 ? 0.903 -3.565 3.615 1.00 91.94 87 GLN A CA 1
ATOM 598 C C . GLN A 1 87 ? -0.127 -2.947 2.667 1.00 91.94 87 GLN A C 1
ATOM 600 O O . GLN A 1 87 ? -0.302 -3.388 1.533 1.00 91.94 87 GLN A O 1
ATOM 605 N N . PHE A 1 88 ? -0.789 -1.890 3.129 1.00 89.12 88 PHE A N 1
ATOM 606 C CA . PHE A 1 88 ? -1.718 -1.090 2.341 1.00 89.12 88 PHE A CA 1
ATOM 607 C C . PHE A 1 88 ? -1.346 0.395 2.387 1.00 89.12 88 PHE A C 1
ATOM 609 O O . PHE A 1 88 ? -0.615 0.854 3.271 1.00 89.12 88 PHE A O 1
ATOM 616 N N . CYS A 1 89 ? -1.878 1.140 1.424 1.00 90.25 89 CYS A N 1
ATOM 617 C CA . CYS A 1 89 ? -1.667 2.573 1.286 1.00 90.25 89 CYS A CA 1
ATOM 618 C C . CYS A 1 89 ? -2.461 3.347 2.337 1.00 90.25 89 CYS A C 1
ATOM 620 O O . CYS A 1 89 ? -3.688 3.261 2.396 1.00 90.25 89 CYS A O 1
ATOM 622 N N . LEU A 1 90 ? -1.770 4.151 3.139 1.00 88.38 90 LEU A N 1
ATOM 623 C CA . LEU A 1 90 ? -2.430 5.021 4.101 1.00 88.38 90 LEU A CA 1
ATOM 624 C C . LEU A 1 90 ? -3.241 6.121 3.397 1.00 88.38 90 LEU A C 1
ATOM 626 O O . LEU A 1 90 ? -2.819 6.617 2.346 1.00 88.38 90 LEU A O 1
ATOM 630 N N . PRO A 1 91 ? -4.358 6.578 3.999 1.00 81.69 91 PRO A N 1
ATOM 631 C CA . PRO A 1 91 ? -5.100 7.731 3.503 1.00 81.69 91 PRO A CA 1
ATOM 632 C C . PRO A 1 91 ? -4.184 8.947 3.301 1.00 81.69 91 PRO A C 1
ATOM 634 O O . PRO A 1 91 ? -3.447 9.355 4.212 1.00 81.69 91 PRO A O 1
ATOM 637 N N . GLY A 1 92 ? -4.233 9.504 2.089 1.00 78.00 92 GLY A N 1
ATOM 638 C CA . GLY A 1 92 ? -3.360 10.586 1.623 1.00 78.00 92 GLY A CA 1
ATOM 639 C C . GLY A 1 9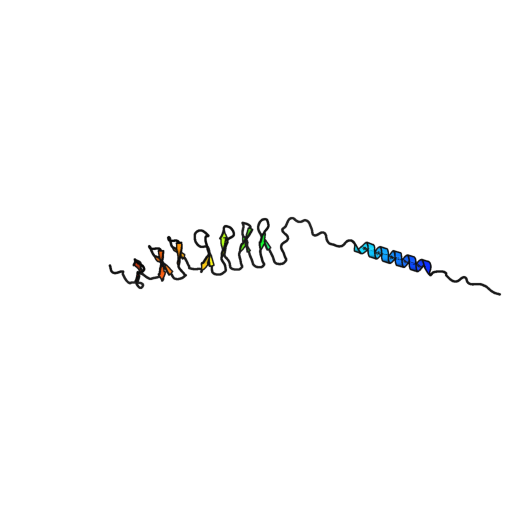2 ? -2.101 10.129 0.876 1.00 78.00 92 GLY A C 1
ATOM 640 O O . GLY A 1 92 ? -1.305 10.976 0.491 1.00 78.00 92 GLY A O 1
ATOM 641 N N . GLY A 1 93 ? -1.883 8.822 0.679 1.00 75.44 93 GLY A N 1
ATOM 642 C CA . GLY A 1 93 ? -0.762 8.299 -0.119 1.00 75.44 93 GLY A CA 1
ATOM 643 C C . GLY A 1 93 ? 0.625 8.541 0.492 1.00 75.44 93 GLY A C 1
ATOM 644 O O . GLY A 1 93 ? 1.642 8.355 -0.172 1.00 75.44 93 GLY A O 1
ATOM 645 N N . THR A 1 94 ? 0.687 8.963 1.760 1.00 77.75 94 THR A N 1
ATOM 646 C CA . THR A 1 94 ? 1.930 9.401 2.413 1.00 77.75 94 THR A CA 1
ATOM 647 C C . THR A 1 94 ? 2.773 8.255 2.969 1.00 77.75 94 THR A C 1
ATOM 649 O O . THR A 1 94 ? 3.886 8.496 3.424 1.00 77.75 94 THR A O 1
ATOM 652 N N . GLY A 1 95 ? 2.262 7.022 2.987 1.00 86.44 95 GLY A N 1
ATOM 653 C CA . GLY A 1 95 ? 2.997 5.891 3.545 1.00 86.44 95 GLY A CA 1
ATOM 654 C C . GLY A 1 95 ? 2.244 4.567 3.501 1.00 86.44 95 GLY A C 1
ATOM 655 O O . GLY A 1 95 ? 1.120 4.483 3.003 1.00 86.44 95 GLY A O 1
ATOM 656 N N . CYS A 1 96 ? 2.891 3.551 4.063 1.00 91.00 96 CYS A N 1
ATOM 657 C CA . CYS A 1 96 ? 2.427 2.172 4.104 1.00 91.00 96 CYS A CA 1
ATOM 658 C C . CYS A 1 96 ? 2.156 1.744 5.541 1.00 91.00 96 CYS A C 1
ATOM 660 O O . CYS A 1 96 ? 2.898 2.116 6.450 1.00 91.00 96 CYS A O 1
ATOM 662 N N . ALA A 1 97 ? 1.121 0.935 5.747 1.00 92.06 97 ALA A N 1
ATOM 663 C CA . ALA A 1 97 ? 0.849 0.321 7.041 1.00 92.06 97 ALA A CA 1
ATOM 664 C C . ALA A 1 97 ? 0.428 -1.145 6.882 1.00 92.06 97 ALA A C 1
ATOM 666 O O . ALA A 1 97 ? -0.094 -1.506 5.828 1.00 92.06 97 ALA A O 1
ATOM 667 N N . PRO A 1 98 ? 0.629 -1.997 7.903 1.00 91.31 98 PRO A N 1
ATOM 668 C CA . PRO A 1 98 ? 0.154 -3.379 7.881 1.00 91.31 98 PRO A CA 1
ATOM 669 C C . PRO A 1 98 ? -1.355 -3.459 7.641 1.00 91.31 98 PRO A C 1
ATOM 671 O O . PRO A 1 98 ? -2.104 -2.630 8.168 1.00 91.31 98 PRO A O 1
ATOM 674 N N . VAL A 1 99 ? -1.814 -4.467 6.897 1.00 88.62 99 VAL A N 1
ATOM 675 C CA . VAL A 1 99 ? -3.251 -4.709 6.673 1.00 88.62 99 VAL A CA 1
ATOM 676 C C . VAL A 1 99 ? -4.009 -4.745 8.002 1.00 88.62 99 VAL A C 1
ATOM 678 O O . VAL A 1 99 ? -3.592 -5.394 8.957 1.00 88.62 99 VAL A O 1
ATOM 681 N N . GLY A 1 100 ? -5.131 -4.026 8.061 1.00 88.00 100 GLY A N 1
ATOM 682 C CA . GLY A 1 100 ? -5.952 -3.889 9.266 1.00 88.00 100 GLY A CA 1
ATOM 683 C C . GLY A 1 100 ? -5.557 -2.725 10.180 1.00 88.00 100 GLY A C 1
ATOM 684 O O . GLY A 1 100 ? -6.296 -2.442 11.123 1.00 88.00 100 GLY A O 1
ATOM 685 N N . SER A 1 101 ? -4.446 -2.035 9.900 1.00 91.88 101 SER A N 1
ATOM 686 C CA . SER A 1 101 ? -4.119 -0.759 10.550 1.00 91.88 101 SER A CA 1
ATOM 687 C C . SER A 1 101 ? -5.056 0.355 10.076 1.00 91.88 101 SER A C 1
ATOM 689 O O . SER A 1 101 ? -5.677 0.251 9.020 1.00 91.88 101 SER A O 1
ATOM 691 N N . GLN A 1 102 ? -5.124 1.456 10.819 1.00 89.75 102 GLN A N 1
ATOM 692 C CA . GLN A 1 102 ? -5.913 2.630 10.433 1.00 89.75 102 GLN A CA 1
ATOM 693 C C . GLN A 1 102 ? -5.234 3.939 10.833 1.00 89.75 102 GLN A C 1
ATOM 695 O O . GLN A 1 102 ? -4.543 4.001 11.846 1.00 89.75 102 GLN A O 1
ATOM 700 N N . LYS A 1 103 ? -5.439 4.994 10.038 1.00 90.94 103 LYS A N 1
ATOM 701 C CA . LYS A 1 103 ? -4.938 6.345 10.317 1.00 90.94 103 LYS A CA 1
ATOM 702 C C . LYS A 1 103 ? -6.008 7.149 11.046 1.00 90.94 103 LYS A C 1
ATOM 704 O O . LYS A 1 103 ? -7.102 7.323 10.517 1.00 90.94 103 LYS A O 1
ATOM 709 N N . CYS A 1 104 ? -5.693 7.636 12.238 1.00 90.94 104 CYS A N 1
ATOM 710 C CA . CYS A 1 104 ? -6.558 8.539 12.985 1.00 90.94 104 CYS A CA 1
ATOM 711 C C . CYS A 1 104 ? -6.529 9.953 12.393 1.00 90.94 104 CYS A C 1
ATOM 713 O O . CYS A 1 104 ? -5.635 10.302 11.621 1.00 90.94 104 CYS A O 1
ATOM 715 N N . SER A 1 105 ? -7.492 10.787 12.788 1.00 88.75 105 SER A N 1
ATOM 716 C CA . SER A 1 105 ? -7.604 12.187 12.350 1.00 88.75 105 SER A CA 1
ATOM 717 C C . SER A 1 105 ? -6.360 13.025 12.668 1.00 88.75 105 SER A C 1
ATOM 719 O O . SER A 1 105 ? -5.990 13.889 11.882 1.00 88.75 105 SER A O 1
ATOM 721 N N . ASN A 1 106 ? -5.667 12.727 13.770 1.00 89.94 106 ASN A N 1
ATOM 722 C CA . ASN A 1 106 ? -4.393 13.354 14.144 1.00 89.94 106 ASN A CA 1
ATOM 723 C C . ASN A 1 106 ? -3.175 12.810 13.363 1.00 89.94 106 ASN A C 1
ATOM 725 O O . ASN A 1 106 ? -2.040 13.161 13.670 1.00 89.94 106 ASN A O 1
ATOM 729 N N . GLY A 1 107 ? -3.384 11.916 12.392 1.00 88.69 107 GLY A N 1
ATOM 730 C CA . GLY A 1 107 ? -2.335 11.305 11.578 1.00 88.69 107 GLY A CA 1
ATOM 731 C C . GLY A 1 107 ? -1.671 10.066 12.185 1.00 88.69 107 GLY A C 1
ATOM 732 O O . GLY A 1 107 ? -0.919 9.394 11.476 1.00 88.69 107 GLY A O 1
ATOM 733 N N . ARG A 1 108 ? -1.962 9.717 13.447 1.00 90.88 108 ARG A N 1
ATOM 734 C CA . ARG A 1 108 ? -1.413 8.523 14.104 1.00 90.88 108 ARG A CA 1
ATOM 735 C C . ARG A 1 108 ? -1.889 7.252 13.406 1.00 90.88 108 ARG A C 1
ATOM 737 O O . ARG A 1 108 ? -3.071 7.118 13.100 1.00 90.88 108 ARG A O 1
ATOM 744 N N . ILE A 1 109 ? -0.980 6.301 13.193 1.00 91.94 109 ILE A N 1
ATOM 745 C CA . ILE A 1 109 ? -1.315 4.985 12.642 1.00 91.94 109 ILE A CA 1
ATOM 746 C C . ILE A 1 109 ? -1.496 3.996 13.784 1.00 91.94 109 ILE A C 1
ATOM 748 O O . ILE A 1 109 ? -0.577 3.754 14.565 1.00 91.94 109 ILE A O 1
ATOM 752 N N . CYS A 1 110 ? -2.692 3.436 13.871 1.00 93.06 110 CYS A N 1
ATOM 753 C CA . CYS A 1 110 ? -3.060 2.438 14.853 1.00 93.06 110 CYS A CA 1
ATOM 754 C C . CYS A 1 110 ? -2.905 1.031 14.270 1.00 93.06 110 CYS A C 1
ATOM 756 O O . CYS A 1 110 ? -3.358 0.810 13.144 1.00 93.06 110 CYS A O 1
ATOM 758 N N . PRO A 1 111 ? -2.271 0.092 14.999 1.00 93.12 111 PRO A N 1
ATOM 759 C CA . PRO A 1 111 ? -2.002 -1.251 14.500 1.00 93.12 111 PRO A CA 1
ATOM 760 C C . PRO A 1 111 ? -3.293 -2.066 14.318 1.00 93.12 111 PRO A C 1
ATOM 762 O O . PRO A 1 111 ? -4.352 -1.693 14.843 1.00 93.12 111 PRO A O 1
ATOM 765 N N . PRO A 1 112 ? -3.225 -3.212 13.621 1.00 92.75 112 PRO A N 1
ATOM 766 C CA . PRO A 1 112 ? -4.372 -4.097 13.470 1.00 92.75 112 PRO A CA 1
ATOM 767 C C . PRO A 1 112 ? -4.959 -4.509 14.825 1.00 92.75 112 PRO A C 1
ATOM 769 O O . PRO A 1 112 ? -4.237 -4.696 15.801 1.00 92.75 112 PRO A O 1
ATOM 772 N N . GLY A 1 113 ? -6.287 -4.626 14.896 1.00 92.06 113 GLY A N 1
ATOM 773 C CA . GLY A 1 113 ? -6.993 -4.968 16.140 1.00 92.06 113 GLY A CA 1
ATOM 774 C C . GLY A 1 113 ? -7.237 -3.791 17.091 1.00 92.06 113 GLY A C 1
ATOM 775 O O . GLY A 1 113 ? -7.866 -3.970 18.134 1.00 92.06 113 GLY A O 1
ATOM 776 N N . THR A 1 114 ? -6.819 -2.578 16.724 1.00 93.62 114 THR A N 1
ATOM 777 C CA . THR A 1 114 ? -7.124 -1.352 17.475 1.00 93.62 114 THR A CA 1
ATOM 778 C C . THR A 1 114 ? -8.087 -0.438 16.712 1.00 93.62 114 THR A C 1
ATOM 780 O O . THR A 1 114 ? -8.384 -0.665 15.535 1.00 93.62 114 THR A O 1
ATOM 783 N N . THR A 1 115 ? -8.640 0.557 17.404 1.00 92.50 115 THR A N 1
ATOM 784 C CA . THR A 1 115 ? -9.465 1.624 16.838 1.00 92.50 115 THR A CA 1
ATOM 785 C C . THR A 1 115 ? -9.016 2.999 17.340 1.00 92.50 115 THR A C 1
ATOM 787 O O . THR A 1 115 ? -8.380 3.115 18.388 1.00 92.50 115 THR A O 1
ATOM 790 N N . CYS A 1 116 ? -9.347 4.037 16.576 1.00 92.75 116 CYS A N 1
ATOM 791 C CA . CYS A 1 116 ? -9.035 5.426 16.863 1.00 92.75 116 CYS A CA 1
ATOM 792 C C . CYS A 1 116 ? -10.038 5.970 17.869 1.00 92.75 116 CYS A C 1
ATOM 794 O O . CYS A 1 116 ? -11.249 5.879 17.668 1.00 92.75 116 CYS A O 1
ATOM 796 N N . THR A 1 117 ? -9.528 6.576 18.930 1.00 92.25 117 THR A N 1
ATOM 797 C CA . THR A 1 117 ? -10.343 7.347 19.862 1.00 92.25 117 THR A CA 1
ATOM 798 C C . THR A 1 117 ? -10.614 8.744 19.309 1.00 92.25 117 THR A C 1
ATOM 800 O O . THR A 1 117 ? -9.976 9.177 18.347 1.00 92.25 117 THR A O 1
ATOM 803 N N . ARG A 1 118 ? -11.523 9.489 19.955 1.00 89.19 118 ARG A N 1
ATOM 804 C CA . ARG A 1 118 ? -11.779 10.904 19.628 1.00 89.19 118 ARG A CA 1
ATOM 805 C C . ARG A 1 118 ? -10.517 11.770 19.717 1.00 89.19 118 ARG A C 1
ATOM 807 O O . ARG A 1 118 ? -10.355 12.683 18.917 1.00 89.19 118 ARG A O 1
ATOM 814 N N . ASP A 1 119 ? -9.609 11.428 20.626 1.00 89.12 119 ASP A N 1
ATOM 815 C CA . ASP A 1 119 ? -8.347 12.148 20.841 1.00 89.12 119 ASP A CA 1
ATOM 816 C C . ASP A 1 119 ? -7.225 11.629 19.909 1.00 89.12 119 ASP A C 1
ATOM 818 O O . ASP A 1 119 ? -6.067 12.030 20.011 1.00 89.12 119 ASP A O 1
ATOM 822 N N . GLY A 1 120 ? -7.553 10.699 19.002 1.00 91.00 120 GLY A N 1
ATOM 823 C CA . GLY A 1 120 ? -6.624 10.094 18.049 1.00 91.00 120 GLY A CA 1
ATOM 824 C C . GLY A 1 120 ? -5.614 9.129 18.681 1.00 91.00 120 GLY A C 1
ATOM 825 O O . GLY A 1 120 ? -4.510 8.943 18.163 1.00 91.00 120 GLY A O 1
ATOM 826 N N . ASN A 1 121 ? -5.973 8.515 19.810 1.00 91.19 121 ASN A N 1
ATOM 827 C CA . ASN A 1 121 ? -5.221 7.413 20.408 1.00 91.19 121 ASN A CA 1
ATOM 828 C C . ASN A 1 121 ? -5.691 6.064 19.854 1.00 91.19 121 ASN A C 1
ATOM 830 O O . ASN A 1 121 ? -6.775 5.963 19.287 1.00 91.19 121 ASN A O 1
ATOM 834 N N . CYS A 1 122 ? -4.879 5.025 20.040 1.00 93.12 122 CYS A N 1
ATOM 835 C CA . CYS A 1 122 ? -5.216 3.662 19.642 1.00 93.12 122 CYS A CA 1
ATOM 836 C C . CYS A 1 122 ? -5.677 2.878 20.866 1.00 93.12 122 CYS A C 1
ATOM 838 O O . CYS A 1 122 ? -4.907 2.724 21.811 1.00 93.12 122 CYS A O 1
ATOM 840 N N . VAL A 1 123 ? -6.902 2.366 20.841 1.00 93.75 123 VAL A N 1
ATOM 841 C CA . VAL A 1 123 ? -7.432 1.463 21.875 1.00 93.75 123 VAL A CA 1
ATOM 842 C C . VAL A 1 123 ? -7.799 0.130 21.249 1.00 93.75 123 VAL A C 1
ATOM 844 O O . VAL A 1 123 ? -8.163 0.079 20.075 1.00 93.75 123 VAL A O 1
ATOM 847 N N . ALA A 1 124 ? -7.690 -0.967 21.997 1.00 93.00 124 ALA A N 1
ATOM 848 C CA . ALA A 1 124 ? -8.092 -2.273 21.481 1.00 93.00 124 ALA A CA 1
ATOM 849 C C . ALA A 1 124 ? -9.577 -2.257 21.081 1.00 93.00 124 ALA A C 1
ATOM 851 O O . ALA A 1 124 ? -10.410 -1.652 21.763 1.00 93.00 124 ALA A O 1
ATOM 852 N N . ARG A 1 125 ? -9.919 -2.912 19.965 1.00 91.19 125 ARG A N 1
ATOM 853 C CA . ARG A 1 125 ? -11.318 -3.023 19.530 1.00 91.19 125 ARG A CA 1
ATOM 854 C C . ARG A 1 125 ? -12.160 -3.652 20.643 1.00 91.19 125 ARG A C 1
ATOM 856 O O . ARG A 1 125 ? -11.753 -4.635 21.252 1.00 91.19 125 ARG A O 1
ATOM 863 N N . GLY A 1 126 ? -13.324 -3.063 20.903 1.00 90.00 126 GLY A N 1
ATOM 864 C CA . GLY A 1 126 ? -14.227 -3.477 21.979 1.00 90.00 126 GLY A CA 1
ATOM 865 C C . GLY A 1 126 ? -13.988 -2.780 23.321 1.00 90.00 126 GLY A C 1
ATOM 866 O O . GLY A 1 126 ? -14.854 -2.858 24.182 1.00 90.00 126 GLY A O 1
ATOM 867 N N . ARG A 1 127 ? -12.877 -2.058 23.513 1.00 93.00 127 ARG A N 1
ATOM 868 C CA . ARG A 1 127 ? -12.682 -1.243 24.722 1.00 93.00 127 ARG A CA 1
ATOM 869 C C . ARG A 1 127 ? -13.433 0.081 24.625 1.00 93.00 127 ARG A C 1
ATOM 871 O O . ARG A 1 127 ? -13.600 0.636 23.538 1.00 93.00 127 ARG A O 1
ATOM 878 N N . VAL A 1 128 ? -13.868 0.590 25.773 1.00 91.44 128 VAL A N 1
ATOM 879 C CA . VAL A 1 128 ? -14.574 1.870 25.884 1.00 91.44 128 VAL A CA 1
ATOM 880 C C . VAL A 1 128 ? -13.569 2.945 26.279 1.00 91.44 128 VAL A C 1
ATOM 882 O O . VAL A 1 128 ? -12.927 2.852 27.322 1.00 91.44 128 VAL A O 1
ATOM 885 N N . TYR A 1 129 ? -13.405 3.962 25.433 1.00 92.06 129 TYR A N 1
ATOM 886 C CA . TYR A 1 129 ? -12.492 5.071 25.698 1.00 92.06 129 TYR A CA 1
ATOM 887 C C . TYR A 1 129 ? -13.122 6.109 26.629 1.00 92.06 129 TYR A C 1
ATOM 889 O O . TYR A 1 129 ? -14.170 6.666 26.311 1.00 92.06 129 TYR A O 1
ATOM 897 N N . CYS A 1 130 ? -12.443 6.418 27.733 1.00 92.06 130 CYS A N 1
ATOM 898 C CA . CYS A 1 130 ? -12.904 7.345 28.768 1.00 92.06 130 CYS A CA 1
ATOM 899 C C . CYS A 1 130 ? -12.238 8.729 28.717 1.00 92.06 130 CYS A C 1
ATOM 901 O O . CYS A 1 130 ? -12.488 9.555 29.590 1.00 92.06 130 CYS A O 1
ATOM 903 N N . GLY A 1 131 ? -11.399 9.002 27.712 1.00 90.00 131 GLY A N 1
ATOM 904 C CA . GLY A 1 131 ? -10.633 10.251 27.618 1.00 90.00 131 GLY A CA 1
ATOM 905 C C . GLY A 1 131 ? -9.297 10.194 28.360 1.00 90.00 131 GLY A C 1
ATOM 906 O O . GLY A 1 131 ? -9.050 9.300 29.170 1.00 90.00 131 GLY A O 1
ATOM 907 N N . ASN A 1 132 ? -8.400 11.140 28.062 1.00 86.19 132 ASN A N 1
ATOM 908 C CA . ASN A 1 132 ? -7.093 11.288 28.729 1.00 86.19 132 ASN A CA 1
ATOM 909 C C . ASN A 1 132 ? -6.233 10.010 28.721 1.00 86.19 132 ASN A C 1
ATOM 911 O O . ASN A 1 132 ? -5.511 9.716 29.671 1.00 86.19 132 ASN A O 1
ATOM 915 N N . GLY A 1 133 ? -6.354 9.210 27.659 1.00 84.06 133 GLY A N 1
ATOM 916 C CA . GLY A 1 133 ? -5.622 7.945 27.522 1.00 84.06 133 GLY A CA 1
ATOM 917 C C . GLY A 1 133 ? -6.141 6.804 28.404 1.00 84.06 133 GLY A C 1
ATOM 918 O O . GLY A 1 133 ? -5.471 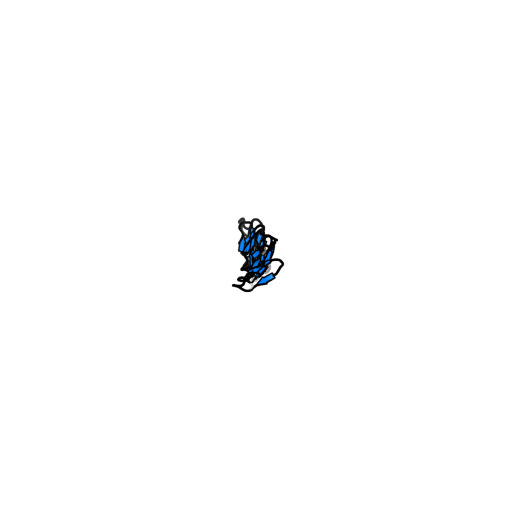5.783 28.503 1.00 84.06 133 GLY A O 1
ATOM 919 N N . ARG A 1 134 ? -7.315 6.955 29.033 1.00 89.00 134 ARG A N 1
ATOM 920 C CA . ARG A 1 134 ? -7.955 5.914 29.846 1.00 89.00 134 ARG A CA 1
ATOM 921 C C . ARG A 1 134 ? -9.000 5.156 29.038 1.00 89.00 134 ARG A C 1
ATOM 923 O O . ARG A 1 134 ? -9.775 5.757 28.295 1.00 89.00 134 ARG A O 1
ATOM 930 N N . ASP A 1 135 ? -9.058 3.846 29.230 1.00 91.81 135 ASP A N 1
ATOM 931 C CA . ASP A 1 135 ? -10.028 2.967 28.588 1.00 91.81 135 ASP A CA 1
ATOM 932 C C . ASP A 1 135 ? -10.407 1.777 29.482 1.00 91.81 135 ASP A C 1
ATOM 934 O O . ASP A 1 135 ? -9.581 1.230 30.214 1.00 91.81 135 ASP A O 1
ATOM 938 N N . CYS A 1 136 ? -11.660 1.339 29.410 1.00 93.00 136 CYS A N 1
ATOM 939 C CA . CYS A 1 136 ? -12.174 0.205 30.177 1.00 93.00 136 CYS A CA 1
ATOM 940 C C . CYS A 1 136 ? -12.576 -0.977 29.269 1.00 93.00 136 CYS A C 1
ATOM 942 O O . CYS A 1 136 ? -12.635 -0.828 28.042 1.00 93.00 136 CYS A O 1
ATOM 944 N N . PRO A 1 137 ? -12.755 -2.188 29.836 1.00 93.12 137 PRO A N 1
ATOM 945 C CA . PRO A 1 137 ? -13.189 -3.365 29.084 1.00 93.12 137 PRO A CA 1
ATOM 946 C C . PRO A 1 137 ? -14.538 -3.168 28.380 1.00 93.12 137 PRO A C 1
ATOM 948 O O . PRO A 1 137 ? -15.309 -2.268 28.715 1.00 93.12 137 PRO A O 1
ATOM 951 N N . ALA A 1 138 ? -14.831 -4.046 27.420 1.00 90.38 138 ALA A N 1
ATOM 952 C CA . ALA A 1 138 ? -16.128 -4.083 26.752 1.00 90.38 138 ALA A CA 1
ATOM 953 C C . ALA A 1 138 ? -17.267 -4.251 27.771 1.00 90.38 138 ALA A C 1
ATOM 955 O O . ALA A 1 138 ? -17.167 -5.071 28.681 1.00 90.38 138 ALA A O 1
ATOM 956 N N . GLY A 1 139 ? -18.349 -3.487 27.605 1.00 87.50 139 GLY A N 1
ATOM 957 C CA . GLY A 1 139 ? -19.523 -3.549 28.485 1.00 87.50 139 GLY A CA 1
ATOM 958 C C . GLY A 1 139 ? -19.407 -2.745 29.784 1.00 87.50 139 GLY A C 1
ATOM 959 O O . GLY A 1 139 ? -20.379 -2.673 30.530 1.00 87.50 139 GLY A O 1
ATOM 960 N N . SER A 1 140 ? -18.266 -2.104 30.043 1.00 93.50 140 SER A N 1
ATOM 961 C CA . SER A 1 140 ? -18.105 -1.186 31.172 1.00 93.50 140 SER A CA 1
ATOM 962 C C . SER A 1 140 ? -18.435 0.257 30.781 1.00 93.50 140 SER A C 1
ATOM 964 O O . SER A 1 140 ? -18.218 0.675 29.645 1.00 93.50 140 SER A O 1
ATOM 966 N N . THR A 1 141 ? -18.894 1.050 31.751 1.00 92.31 141 THR A N 1
ATOM 967 C CA . THR A 1 141 ? -19.139 2.491 31.581 1.00 92.31 141 THR A CA 1
ATOM 968 C C . THR A 1 141 ? -18.024 3.299 32.236 1.00 92.31 141 THR A C 1
ATOM 970 O O . THR A 1 141 ? -17.551 2.963 33.323 1.00 92.31 141 THR A O 1
ATOM 973 N N . CYS A 1 142 ? -17.604 4.382 31.585 1.00 91.88 142 CYS A N 1
ATOM 974 C CA . CYS A 1 142 ? -16.666 5.334 32.167 1.00 91.88 142 CYS A CA 1
ATOM 975 C C . CYS A 1 142 ? -17.309 6.044 33.359 1.00 91.88 142 CYS A C 1
ATOM 977 O O . CYS A 1 142 ? -18.391 6.619 33.231 1.00 91.88 142 CYS A O 1
ATOM 979 N N . ARG A 1 143 ? -16.642 6.015 34.513 1.00 90.50 143 ARG A N 1
ATOM 980 C CA . ARG A 1 143 ? -17.057 6.808 35.670 1.00 90.50 143 ARG A CA 1
ATOM 981 C C . ARG A 1 143 ? -16.482 8.228 35.538 1.00 90.50 143 ARG A C 1
ATOM 983 O O . ARG A 1 143 ? -15.338 8.322 35.086 1.00 90.50 143 ARG A O 1
ATOM 990 N N . PRO A 1 144 ? -17.251 9.280 35.882 1.00 82.06 144 PRO A N 1
ATOM 991 C CA . PRO A 1 144 ? -16.754 10.655 35.919 1.00 82.06 144 PRO A CA 1
ATOM 992 C C . PRO A 1 144 ? -15.483 10.806 36.759 1.00 82.06 144 PRO A C 1
ATOM 994 O O . PRO A 1 144 ? -15.364 10.083 37.781 1.00 82.06 144 PRO A O 1
#

Secondary structure (DSSP, 8-state):
----------SHHHHHHHHHHHHHHHHTTS--S----------PPTT-EEETTTEEEPTTPEEPTTSPEEPTT-EEEETTEEE-TTEEEPTTSS-EEETT-EE-TTSPEEPTTEEE-TTS-EEETTPEEEETTEEE-TTPPPP-

Sequence (144 aa):
MTSPRRFLSRPATLAVAAVLSLALLMLAQAQTVQAQPLLGGRQCPPLATACGISGCCPPGHRCTFDGNCIPPGGSYCGGGRSCGPGQFCLPGGTGCAPVGSQKCSNGRICPPGTTCTRDGNCVARGRVYCGNGRDCPAGSTCRP

Foldseek 3Di:
DDDDDDDDPPPPPVVVVVVVVVVVVVVVPPDPPDDDDPDPDADDDPQWDFFAPHDTEHHQWDHDPNGETEHHLWDDLDPNDIGDHQWDQAPPNPDIAGPQWHAFPVRDIEHHQWDQDPVRDTDGPQWADQDPPDIHHHPDDHDD

InterPro domains:
  IPR006311 Twin-arginine translocation pathway, signal sequence [PS51318] (1-30)